Protein AF-A0A3N5IQI7-F1 (afdb_monomer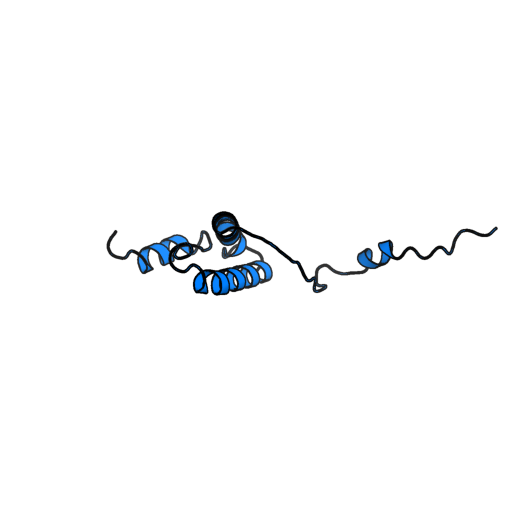_lite)

Radius of gyration: 20.35 Å; chains: 1; bounding box: 47×23×69 Å

Sequence (88 aa):
MNSSDEKNPGAAAYVLTNAHRKRVLMKLNARELYHLARLRADQHAQWDIRNLSEKMLKQARKVMPLTLMMACGKDSFAVLQKKNFPRT

Foldseek 3Di:
DDDDPDDDPVCPCVVDDPPDDDDDDDDDDLVRLLVLQQDQCAPPHDPVSNVVSVVVLVVVCVVVVPSCQQRHYPVCRVVSCCVVPVPD

pLDDT: mean 91.65, std 11.51, range [43.97, 98.12]

Structure (mmCIF, N/CA/C/O backbone):
data_AF-A0A3N5IQI7-F1
#
_entry.id   AF-A0A3N5IQI7-F1
#
loop_
_atom_site.group_PDB
_atom_site.id
_atom_site.type_symbol
_atom_site.label_atom_id
_atom_site.label_alt_id
_atom_site.label_comp_id
_atom_site.label_asym_id
_atom_site.label_entity_id
_atom_site.label_seq_id
_atom_site.pdbx_PDB_ins_code
_atom_site.Cartn_x
_atom_site.Cartn_y
_atom_site.Cartn_z
_atom_site.occupancy
_atom_site.B_iso_or_equiv
_atom_site.auth_seq_id
_atom_site.auth_comp_id
_atom_site.auth_asym_id
_atom_site.auth_atom_id
_atom_site.pdbx_PDB_model_num
ATOM 1 N N . MET A 1 1 ? 31.964 -6.124 -43.059 1.00 43.97 1 MET A N 1
ATOM 2 C CA . MET A 1 1 ? 32.099 -5.403 -41.778 1.00 43.97 1 MET A CA 1
ATOM 3 C C . MET A 1 1 ? 30.686 -5.159 -41.244 1.00 43.97 1 MET A C 1
ATOM 5 O O . MET A 1 1 ? 30.232 -4.029 -41.220 1.00 43.97 1 MET A O 1
ATOM 9 N N . ASN A 1 2 ? 29.929 -6.220 -40.936 1.00 53.66 2 ASN A N 1
ATOM 10 C CA . ASN A 1 2 ? 28.482 -6.103 -40.706 1.00 53.66 2 ASN A CA 1
ATOM 11 C C . ASN A 1 2 ? 28.123 -6.803 -39.392 1.00 53.66 2 ASN A C 1
ATOM 13 O O . ASN A 1 2 ? 28.013 -8.025 -39.402 1.00 53.66 2 ASN A O 1
ATOM 17 N N . SER A 1 3 ? 27.957 -6.065 -38.287 1.00 46.78 3 SER A N 1
ATOM 18 C CA . SER A 1 3 ? 27.284 -6.602 -37.084 1.00 46.78 3 SER A CA 1
ATOM 19 C C . SER A 1 3 ? 26.871 -5.561 -36.020 1.00 46.78 3 SER A C 1
ATOM 21 O O . SER A 1 3 ? 26.759 -5.927 -34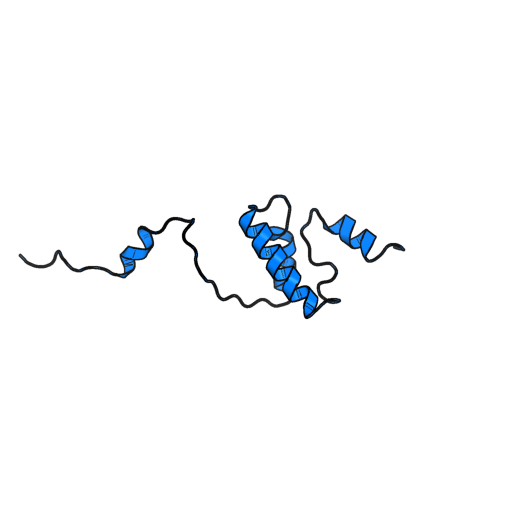.855 1.00 46.78 3 SER A O 1
ATOM 23 N N . SER A 1 4 ? 26.689 -4.272 -36.342 1.00 56.06 4 SER A N 1
ATOM 24 C CA . SER A 1 4 ? 26.479 -3.226 -35.312 1.00 56.06 4 SER A CA 1
ATOM 25 C C . SER A 1 4 ? 25.049 -2.684 -35.163 1.00 56.06 4 SER A C 1
ATOM 27 O O . SER A 1 4 ? 24.803 -1.955 -34.210 1.00 56.06 4 SER A O 1
ATOM 29 N N . ASP A 1 5 ? 24.095 -3.067 -36.018 1.00 59.62 5 ASP A N 1
ATOM 30 C CA . ASP A 1 5 ? 22.709 -2.551 -35.986 1.00 59.62 5 ASP A CA 1
ATOM 31 C C . ASP A 1 5 ? 21.678 -3.594 -35.518 1.00 59.62 5 ASP A C 1
ATOM 33 O O . ASP A 1 5 ? 20.564 -3.694 -36.038 1.00 59.62 5 ASP A O 1
ATOM 37 N N . GLU A 1 6 ? 22.022 -4.400 -34.515 1.00 69.62 6 GLU A N 1
ATOM 38 C CA . GLU A 1 6 ? 21.037 -5.273 -33.877 1.00 69.62 6 GLU A CA 1
ATOM 39 C C . GLU A 1 6 ? 20.249 -4.470 -32.833 1.00 69.62 6 GLU A C 1
ATOM 41 O O . GLU A 1 6 ? 20.701 -4.217 -31.714 1.00 69.62 6 GLU A O 1
ATOM 46 N N . LYS A 1 7 ? 19.049 -4.009 -33.209 1.00 76.69 7 LYS A N 1
ATOM 47 C CA . LYS A 1 7 ? 18.120 -3.386 -32.258 1.00 76.69 7 LYS A CA 1
ATOM 48 C C . LYS A 1 7 ? 17.837 -4.388 -31.142 1.00 76.69 7 LYS A C 1
ATOM 50 O O . LYS A 1 7 ? 17.334 -5.469 -31.419 1.00 76.69 7 LYS A O 1
ATOM 55 N N . ASN A 1 8 ? 18.102 -4.001 -29.894 1.00 84.00 8 ASN A N 1
ATOM 56 C CA . ASN A 1 8 ? 17.794 -4.795 -28.706 1.00 84.00 8 ASN A CA 1
ATOM 57 C C . ASN A 1 8 ? 16.536 -4.232 -28.011 1.00 84.00 8 ASN A C 1
ATOM 59 O O . ASN A 1 8 ? 16.646 -3.265 -27.249 1.00 84.00 8 ASN A O 1
ATOM 63 N N . PRO A 1 9 ? 15.337 -4.812 -28.227 1.00 82.88 9 PRO A N 1
ATOM 64 C CA . PRO A 1 9 ? 14.100 -4.348 -27.594 1.00 82.88 9 PRO A CA 1
ATOM 65 C C . PRO A 1 9 ? 14.155 -4.327 -26.060 1.00 82.88 9 PRO A C 1
ATOM 67 O O . PRO A 1 9 ? 13.455 -3.531 -25.436 1.00 82.88 9 PRO A O 1
ATOM 70 N N . GLY A 1 10 ? 15.011 -5.149 -25.441 1.00 86.81 10 GLY A N 1
ATOM 71 C CA . GLY A 1 10 ? 15.204 -5.180 -23.989 1.00 86.81 10 GLY A CA 1
ATOM 72 C C . GLY A 1 10 ? 15.805 -3.890 -23.419 1.00 86.81 10 GLY A C 1
ATOM 73 O O . GLY A 1 10 ? 15.545 -3.552 -22.264 1.00 86.81 10 GLY A O 1
ATOM 74 N N . ALA A 1 11 ? 16.539 -3.119 -24.228 1.00 89.81 11 ALA A N 1
ATOM 75 C CA . ALA A 1 11 ? 17.134 -1.850 -23.807 1.00 89.81 11 ALA A CA 1
ATOM 76 C C . ALA A 1 11 ? 16.107 -0.704 -23.693 1.00 89.81 11 ALA A C 1
ATOM 78 O O . ALA A 1 11 ? 16.365 0.294 -23.022 1.00 89.81 11 ALA A O 1
ATOM 79 N N . ALA A 1 12 ? 14.917 -0.838 -24.291 1.00 90.38 12 ALA A N 1
ATOM 80 C CA . ALA A 1 12 ? 13.918 0.235 -24.332 1.00 90.38 12 ALA A CA 1
ATOM 81 C C . ALA A 1 12 ? 13.443 0.678 -22.934 1.00 90.38 12 ALA A C 1
ATOM 83 O O . ALA A 1 12 ? 13.171 1.858 -22.708 1.00 90.38 12 ALA A O 1
ATOM 84 N N . ALA A 1 13 ? 13.384 -0.246 -21.970 1.00 89.94 13 ALA A N 1
ATOM 85 C CA . ALA A 1 13 ? 12.935 0.055 -20.612 1.00 89.94 13 ALA A CA 1
ATOM 86 C C . ALA A 1 13 ? 13.874 1.010 -19.850 1.00 89.94 13 ALA A C 1
ATOM 88 O O . ALA A 1 13 ? 13.420 1.663 -18.912 1.00 89.94 13 ALA A O 1
ATOM 89 N N . TYR A 1 14 ? 15.145 1.128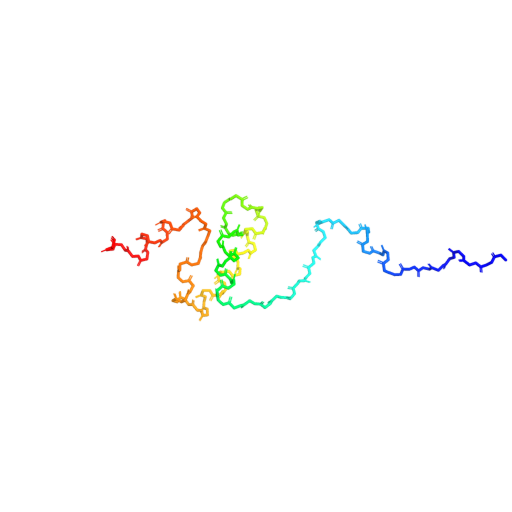 -20.256 1.00 91.12 14 TYR A N 1
ATOM 90 C CA . TYR A 1 14 ? 16.133 1.995 -19.600 1.00 91.12 14 TYR A CA 1
ATOM 91 C C . TYR A 1 14 ? 15.876 3.487 -19.828 1.00 91.12 14 TYR A C 1
ATOM 93 O O . TYR A 1 14 ? 16.338 4.313 -19.047 1.00 91.12 14 TYR A O 1
ATOM 101 N N . VAL A 1 15 ? 15.110 3.838 -20.863 1.00 92.69 15 VAL A N 1
ATOM 102 C CA . VAL A 1 15 ? 14.716 5.229 -21.137 1.00 92.69 15 VAL A CA 1
ATOM 103 C C . VAL A 1 15 ? 13.547 5.666 -20.238 1.00 92.69 15 VAL A C 1
ATOM 105 O O . VAL A 1 15 ? 13.292 6.858 -20.073 1.00 92.69 15 VAL A O 1
ATOM 108 N N . LEU A 1 16 ? 12.821 4.720 -19.629 1.00 94.12 16 LEU A N 1
ATOM 109 C CA . LEU A 1 16 ? 11.663 5.031 -18.794 1.00 94.12 16 LEU A CA 1
ATOM 110 C C . LEU A 1 16 ? 12.089 5.628 -17.450 1.00 94.12 16 LEU A C 1
ATOM 112 O O . LEU A 1 16 ? 12.902 5.065 -16.721 1.00 94.12 16 LEU A O 1
A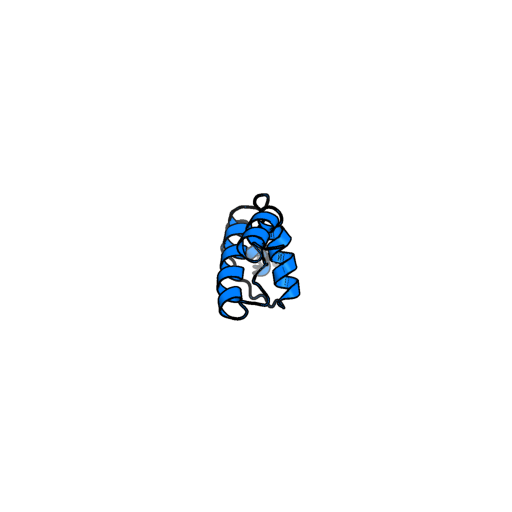TOM 116 N N . THR A 1 17 ? 11.459 6.738 -17.073 1.00 94.88 17 THR A N 1
ATOM 117 C CA . THR A 1 17 ? 11.676 7.372 -15.769 1.00 94.88 17 THR A CA 1
ATOM 118 C C . THR A 1 17 ? 10.944 6.624 -14.650 1.00 94.88 17 THR A C 1
ATOM 120 O O . THR A 1 17 ? 9.983 5.888 -14.886 1.00 94.88 17 THR A O 1
ATOM 123 N N . ASN A 1 18 ? 11.325 6.879 -13.394 1.00 91.44 18 ASN A N 1
ATOM 124 C CA . ASN A 1 18 ? 10.607 6.348 -12.226 1.00 91.44 18 ASN A CA 1
ATOM 125 C C . ASN A 1 18 ? 9.141 6.814 -12.141 1.00 91.44 18 ASN A C 1
ATOM 127 O O . ASN A 1 18 ? 8.330 6.157 -11.495 1.00 91.44 18 ASN A O 1
ATOM 131 N N . ALA A 1 19 ? 8.789 7.921 -12.806 1.00 92.94 19 ALA A N 1
ATOM 132 C CA . ALA A 1 19 ? 7.421 8.438 -12.864 1.00 92.94 19 ALA A CA 1
ATOM 133 C C . ALA A 1 19 ? 6.542 7.720 -13.907 1.00 92.94 19 ALA A C 1
ATOM 135 O O . ALA A 1 19 ? 5.332 7.953 -13.969 1.00 92.94 19 ALA A O 1
ATOM 136 N N . HIS A 1 20 ? 7.124 6.849 -14.738 1.00 94.75 20 HIS A N 1
ATOM 137 C CA . HIS A 1 20 ? 6.371 6.081 -15.717 1.00 94.75 20 HIS A CA 1
ATOM 138 C C . HIS A 1 20 ? 5.357 5.156 -15.026 1.00 94.75 20 HIS A C 1
ATOM 140 O O . HIS A 1 20 ? 5.707 4.320 -14.189 1.00 94.75 20 HIS A O 1
ATOM 146 N N . ARG A 1 21 ? 4.082 5.250 -15.422 1.00 93.62 21 ARG A N 1
ATOM 147 C CA . ARG A 1 21 ? 3.003 4.438 -14.845 1.00 93.62 21 ARG A CA 1
ATOM 148 C C . ARG A 1 21 ? 3.177 2.968 -15.215 1.00 93.62 21 ARG A C 1
ATOM 150 O O . ARG A 1 21 ? 3.094 2.596 -16.383 1.00 93.62 21 ARG A O 1
ATOM 157 N N . LYS A 1 22 ? 3.359 2.115 -14.208 1.00 92.50 22 LYS A N 1
ATOM 158 C CA . LYS A 1 22 ? 3.420 0.656 -14.367 1.00 92.50 22 LYS A CA 1
ATOM 159 C C . LYS A 1 22 ? 2.199 0.012 -13.723 1.00 92.50 22 LYS A C 1
ATOM 161 O O . LYS A 1 22 ? 1.769 0.418 -12.646 1.00 92.50 22 LYS A O 1
ATOM 166 N N . ARG A 1 23 ? 1.636 -0.997 -14.388 1.00 95.31 23 ARG A N 1
ATOM 167 C CA . ARG A 1 23 ? 0.585 -1.844 -13.811 1.00 95.31 23 ARG A CA 1
ATOM 168 C C . ARG A 1 23 ? 1.255 -3.053 -13.179 1.00 95.31 23 ARG A C 1
ATOM 170 O O . ARG A 1 23 ? 2.070 -3.701 -13.827 1.00 95.31 23 ARG A O 1
ATOM 177 N N . VAL A 1 24 ? 0.909 -3.339 -11.931 1.00 94.62 24 VAL A N 1
ATOM 178 C CA . VAL A 1 24 ? 1.450 -4.475 -11.182 1.00 94.62 24 VAL A CA 1
ATOM 179 C C . VAL A 1 24 ? 0.283 -5.307 -10.683 1.00 94.62 24 VAL A C 1
ATOM 181 O O . VAL A 1 24 ? -0.641 -4.773 -10.069 1.00 94.62 24 VAL A O 1
ATOM 184 N N . LEU A 1 25 ? 0.327 -6.610 -10.9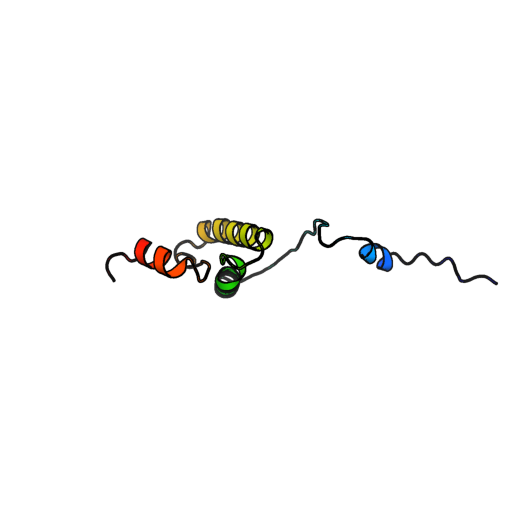53 1.00 97.38 25 LEU A N 1
ATOM 185 C CA . LEU A 1 25 ? -0.581 -7.572 -10.347 1.00 97.38 25 LEU A CA 1
ATOM 186 C C . LEU A 1 25 ? 0.066 -8.095 -9.065 1.00 97.38 25 LEU A C 1
ATOM 188 O O . LEU A 1 25 ? 1.185 -8.600 -9.096 1.00 97.38 25 LEU A O 1
ATOM 192 N N . MET A 1 26 ? -0.632 -7.961 -7.943 1.00 95.50 26 MET A N 1
ATOM 193 C CA . MET A 1 26 ? -0.135 -8.370 -6.634 1.00 95.50 26 MET A CA 1
ATOM 194 C C . MET A 1 26 ? -1.189 -9.217 -5.925 1.00 95.50 26 MET A C 1
ATOM 196 O O . MET A 1 26 ? -2.368 -8.865 -5.913 1.00 95.50 26 MET A O 1
ATOM 200 N N . LYS A 1 27 ? -0.753 -10.319 -5.311 1.00 97.12 27 LYS A N 1
ATOM 201 C CA . LYS A 1 27 ? -1.568 -11.163 -4.434 1.00 97.12 27 LYS A CA 1
ATOM 202 C C . LYS A 1 27 ? -1.006 -11.058 -3.022 1.00 97.12 27 LYS A C 1
ATOM 204 O O . LYS A 1 27 ? 0.191 -11.242 -2.838 1.00 97.12 27 LYS A O 1
ATOM 209 N N . LEU A 1 28 ? -1.870 -10.754 -2.058 1.00 96.75 28 LEU A N 1
ATOM 210 C CA . LEU A 1 28 ? -1.528 -10.668 -0.641 1.00 96.75 28 LEU A CA 1
ATOM 211 C C . LEU A 1 28 ? -2.612 -11.366 0.175 1.00 96.75 28 LEU A C 1
ATOM 213 O O . LEU A 1 28 ? -3.802 -11.219 -0.124 1.00 96.75 28 LEU A O 1
ATOM 217 N N . ASN A 1 29 ? -2.220 -12.084 1.220 1.00 97.06 29 ASN A N 1
ATOM 218 C CA . ASN A 1 29 ? -3.149 -12.502 2.265 1.00 97.06 29 ASN A CA 1
ATOM 219 C C . ASN A 1 29 ? -3.415 -11.349 3.262 1.00 97.06 29 ASN A C 1
ATOM 221 O O . ASN A 1 29 ? -2.778 -10.292 3.221 1.00 97.06 29 ASN A O 1
ATOM 225 N N . ALA A 1 30 ? -4.367 -11.543 4.180 1.00 97.25 30 ALA A N 1
ATOM 226 C CA . ALA A 1 30 ? -4.756 -10.504 5.138 1.00 97.25 30 ALA A CA 1
ATOM 227 C C . ALA A 1 30 ? -3.611 -10.084 6.081 1.00 97.25 30 ALA A C 1
ATOM 229 O O . ALA A 1 30 ? -3.495 -8.907 6.423 1.00 97.25 30 ALA A O 1
ATOM 230 N N . ARG A 1 31 ? -2.739 -11.023 6.473 1.00 97.56 31 ARG A N 1
ATOM 231 C CA . ARG A 1 31 ? -1.589 -10.752 7.346 1.00 97.56 31 ARG A CA 1
ATOM 232 C C . ARG A 1 31 ? -0.528 -9.917 6.629 1.00 97.56 31 ARG A C 1
ATOM 234 O O . ARG A 1 31 ? -0.030 -8.944 7.187 1.00 97.56 31 ARG A O 1
ATOM 241 N N . GLU A 1 32 ? -0.211 -10.260 5.387 1.00 98.12 32 GLU A N 1
ATOM 242 C CA . GLU A 1 32 ? 0.720 -9.502 4.544 1.00 98.12 32 GLU A CA 1
ATOM 243 C C . GLU A 1 32 ? 0.203 -8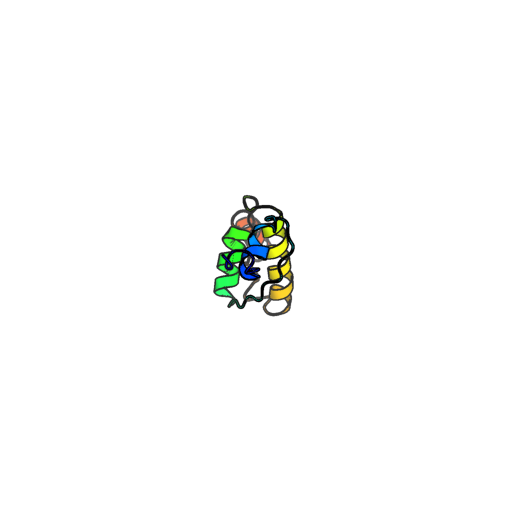.089 4.283 1.00 98.12 32 GLU A C 1
ATOM 245 O O . GLU A 1 32 ? 0.960 -7.126 4.409 1.00 98.12 32 GLU A O 1
ATOM 250 N N . LEU A 1 33 ? -1.098 -7.942 4.007 1.00 97.62 33 LEU A N 1
ATOM 251 C CA . LEU A 1 33 ? -1.718 -6.630 3.843 1.00 97.62 33 LEU A CA 1
ATOM 252 C C . LEU A 1 33 ? -1.628 -5.790 5.127 1.00 97.62 33 LEU A C 1
ATOM 254 O O . LEU A 1 33 ? -1.426 -4.579 5.052 1.00 97.62 33 LEU A O 1
ATOM 258 N N . TYR A 1 34 ? -1.707 -6.420 6.301 1.00 97.06 34 TYR A N 1
ATOM 259 C CA . TYR A 1 34 ? -1.471 -5.760 7.587 1.00 97.06 34 TYR A CA 1
ATOM 260 C C . TYR A 1 34 ? -0.048 -5.232 7.727 1.00 97.06 34 TYR A C 1
ATOM 262 O O . TYR A 1 34 ? 0.156 -4.083 8.122 1.00 97.06 34 TYR A O 1
ATOM 270 N N . HIS A 1 35 ? 0.942 -6.067 7.414 1.00 96.69 35 HIS A N 1
ATOM 271 C CA . HIS A 1 35 ? 2.346 -5.673 7.475 1.00 96.69 35 HIS A CA 1
ATOM 272 C C . HIS A 1 35 ? 2.661 -4.575 6.453 1.00 96.69 35 HIS A C 1
ATOM 274 O O . HIS A 1 35 ? 3.363 -3.617 6.783 1.00 96.69 35 HIS A O 1
ATOM 280 N N . LEU A 1 36 ? 2.079 -4.660 5.253 1.00 97.31 36 LEU A N 1
ATOM 281 C CA . LEU A 1 36 ? 2.168 -3.611 4.244 1.00 97.31 36 LEU A CA 1
ATOM 282 C C . LEU A 1 36 ? 1.573 -2.307 4.769 1.00 97.31 36 LEU A C 1
ATOM 284 O O . LEU A 1 36 ? 2.263 -1.293 4.766 1.00 97.31 36 LEU A O 1
ATOM 288 N N . ALA A 1 37 ? 0.339 -2.330 5.274 1.00 97.06 37 ALA A N 1
ATOM 289 C CA . ALA A 1 37 ? -0.327 -1.157 5.836 1.00 97.06 37 ALA A CA 1
ATOM 290 C C . ALA A 1 37 ? 0.503 -0.499 6.939 1.00 97.06 37 ALA A C 1
ATOM 292 O O . ALA A 1 37 ? 0.690 0.716 6.933 1.00 97.06 37 ALA A O 1
ATOM 293 N N . ARG A 1 38 ? 1.077 -1.313 7.828 1.00 96.62 38 ARG A N 1
ATOM 294 C CA . ARG A 1 38 ? 1.872 -0.846 8.964 1.00 96.62 38 ARG A CA 1
ATOM 295 C C . ARG A 1 38 ? 3.086 -0.010 8.555 1.00 96.62 38 ARG A C 1
ATOM 297 O O . ARG A 1 38 ? 3.512 0.837 9.332 1.00 96.62 38 ARG A O 1
ATOM 304 N N . LEU A 1 39 ? 3.662 -0.271 7.382 1.00 96.31 39 LEU A N 1
ATOM 305 C CA . LEU A 1 39 ? 4.850 0.429 6.883 1.00 96.31 39 LEU A CA 1
ATOM 306 C C . LEU A 1 39 ? 4.529 1.450 5.793 1.00 96.31 39 LEU A C 1
ATOM 308 O O . LEU A 1 39 ? 5.226 2.449 5.658 1.00 96.31 39 LEU A O 1
ATOM 312 N N . ARG A 1 40 ? 3.525 1.164 4.965 1.00 97.38 40 ARG A N 1
ATOM 313 C CA . ARG A 1 40 ? 3.266 1.886 3.718 1.00 97.38 40 ARG A CA 1
ATOM 314 C C . ARG A 1 40 ? 2.066 2.810 3.797 1.00 97.38 40 ARG A C 1
ATOM 316 O O . ARG A 1 40 ? 1.991 3.689 2.959 1.00 97.38 40 ARG A O 1
ATOM 323 N N . ALA A 1 41 ? 1.186 2.657 4.787 1.00 96.69 41 ALA A N 1
ATOM 324 C CA . ALA A 1 41 ? 0.122 3.619 5.087 1.00 96.69 41 ALA A CA 1
ATOM 325 C C . ALA A 1 41 ? 0.504 4.595 6.220 1.00 96.69 41 ALA A C 1
ATOM 327 O O . ALA A 1 41 ? -0.348 5.316 6.719 1.00 96.69 41 ALA A O 1
ATOM 328 N N . ASP A 1 42 ? 1.767 4.582 6.649 1.00 95.75 42 ASP A N 1
ATOM 329 C CA . ASP A 1 42 ? 2.284 5.451 7.704 1.00 95.75 42 ASP A CA 1
ATOM 330 C C . ASP A 1 42 ? 2.582 6.863 7.175 1.00 95.75 42 ASP A C 1
ATOM 332 O O . ASP A 1 42 ? 2.984 7.019 6.017 1.00 95.75 42 ASP A O 1
ATOM 336 N N . GLN A 1 43 ? 2.430 7.894 8.009 1.00 95.19 43 GLN A N 1
ATOM 337 C CA . GLN A 1 43 ? 2.733 9.281 7.644 1.00 95.19 43 GLN A CA 1
ATOM 338 C C . GLN A 1 43 ? 4.151 9.518 7.108 1.00 95.19 43 GLN A C 1
ATOM 340 O O . GLN A 1 43 ? 4.341 10.438 6.312 1.00 95.19 43 GLN A O 1
ATOM 345 N N . HIS A 1 44 ? 5.132 8.708 7.514 1.00 95.12 44 HIS A N 1
ATOM 346 C CA . HIS A 1 44 ? 6.519 8.844 7.065 1.00 95.12 44 HIS A CA 1
ATOM 347 C C . HIS A 1 44 ? 6.790 8.140 5.725 1.00 95.12 44 HIS A C 1
ATOM 349 O O . HIS A 1 44 ? 7.883 8.264 5.169 1.00 95.12 44 HIS A O 1
ATOM 355 N N . ALA A 1 45 ? 5.820 7.392 5.190 1.00 95.88 45 ALA A N 1
ATOM 356 C CA . ALA A 1 45 ? 5.941 6.771 3.880 1.00 95.88 45 ALA A CA 1
ATOM 357 C C . ALA A 1 45 ? 5.828 7.812 2.754 1.00 95.88 45 ALA A C 1
ATOM 359 O O . ALA A 1 45 ? 5.151 8.833 2.876 1.00 95.88 45 ALA A O 1
ATOM 360 N N . GLN A 1 46 ? 6.449 7.516 1.607 1.00 95.88 46 GLN A N 1
ATOM 361 C CA . GLN A 1 46 ? 6.292 8.331 0.404 1.00 95.88 46 GLN A CA 1
ATOM 362 C C . GLN A 1 46 ? 4.803 8.486 0.064 1.00 95.88 46 GLN A C 1
ATOM 364 O O . GLN A 1 46 ? 4.082 7.493 -0.060 1.00 95.88 46 GLN A O 1
ATOM 369 N N . TRP A 1 47 ? 4.366 9.734 -0.120 1.00 96.38 47 TRP A N 1
ATOM 370 C CA . TRP A 1 47 ? 2.952 10.105 -0.215 1.00 96.38 47 TRP A CA 1
ATOM 371 C C . TRP A 1 47 ? 2.160 9.287 -1.249 1.00 96.38 47 TRP A C 1
ATOM 373 O O . TRP A 1 47 ? 1.024 8.901 -0.983 1.00 96.38 47 TRP A O 1
ATOM 383 N N . ASP A 1 48 ? 2.757 8.972 -2.402 1.00 95.69 48 ASP A N 1
ATOM 384 C CA . ASP A 1 48 ? 2.082 8.229 -3.472 1.00 95.69 48 ASP A CA 1
ATOM 385 C C . ASP A 1 48 ? 1.866 6.752 -3.092 1.00 95.69 48 ASP A C 1
ATOM 387 O O . ASP A 1 48 ? 0.787 6.184 -3.276 1.00 95.69 48 ASP A O 1
ATOM 391 N N . ILE A 1 49 ? 2.859 6.150 -2.427 1.00 96.06 49 ILE A N 1
ATOM 392 C CA . ILE A 1 49 ? 2.771 4.789 -1.883 1.00 96.06 49 ILE A CA 1
ATOM 393 C C . ILE A 1 49 ? 1.745 4.730 -0.745 1.00 96.06 49 ILE A C 1
ATOM 395 O O . ILE A 1 49 ? 0.975 3.766 -0.665 1.00 96.06 49 ILE A O 1
ATOM 399 N N . ARG A 1 50 ? 1.691 5.767 0.100 1.00 97.38 50 ARG A N 1
ATOM 400 C CA . ARG A 1 50 ? 0.676 5.901 1.154 1.00 97.38 50 ARG A CA 1
ATOM 401 C C . ARG A 1 50 ? -0.727 5.925 0.576 1.00 97.38 50 ARG A C 1
ATOM 403 O O . ARG A 1 50 ? -1.549 5.082 0.933 1.00 97.38 50 ARG A O 1
ATOM 410 N N . ASN A 1 51 ? -0.960 6.792 -0.403 1.00 97.12 51 ASN A N 1
ATOM 411 C CA . ASN A 1 51 ? -2.249 6.902 -1.078 1.00 97.12 51 ASN A CA 1
ATOM 412 C C . ASN A 1 51 ? -2.670 5.583 -1.749 1.00 97.12 51 ASN A C 1
ATOM 414 O O . ASN A 1 51 ? -3.844 5.204 -1.697 1.00 97.12 51 ASN A O 1
ATOM 418 N N . LEU A 1 52 ? -1.734 4.865 -2.379 1.00 96.75 52 LEU A N 1
ATOM 419 C CA . LEU A 1 52 ? -2.011 3.555 -2.971 1.00 96.75 52 LEU A CA 1
ATOM 420 C C . LEU A 1 52 ? -2.381 2.518 -1.899 1.00 96.75 52 LEU A C 1
ATOM 422 O O . LEU A 1 52 ? -3.389 1.822 -2.038 1.00 96.75 52 LEU A O 1
ATOM 426 N N . SER A 1 53 ? -1.612 2.453 -0.814 1.00 97.56 53 SER A N 1
ATOM 427 C CA . SER A 1 53 ? -1.824 1.503 0.286 1.00 97.56 53 SER A CA 1
ATOM 428 C C . SER A 1 53 ? -3.165 1.736 0.990 1.00 97.56 53 SER A C 1
ATOM 430 O O . SER A 1 53 ? -3.906 0.788 1.260 1.00 97.56 53 SER A O 1
ATOM 432 N N . GLU A 1 54 ? -3.539 2.994 1.223 1.00 97.19 54 GLU A N 1
ATOM 433 C CA . GLU A 1 54 ? -4.846 3.359 1.779 1.00 97.19 54 GLU A CA 1
ATOM 434 C C . GLU A 1 54 ? -6.005 2.953 0.860 1.00 97.19 54 GLU A C 1
ATOM 436 O O . GLU A 1 54 ? -7.019 2.429 1.336 1.00 97.19 54 GLU A O 1
ATOM 441 N N . LYS A 1 55 ? -5.859 3.132 -0.462 1.00 97.62 55 LYS A N 1
ATOM 442 C CA . LYS A 1 55 ? -6.852 2.672 -1.449 1.00 97.62 55 LYS A CA 1
ATOM 443 C C . LYS A 1 55 ? -7.006 1.151 -1.421 1.00 97.62 55 LYS A C 1
ATOM 445 O O . LYS A 1 55 ? -8.142 0.673 -1.439 1.00 97.62 55 LYS A O 1
ATOM 450 N N . MET A 1 56 ? -5.904 0.401 -1.326 1.00 97.31 56 MET A N 1
ATOM 451 C CA . MET A 1 56 ? -5.937 -1.062 -1.182 1.00 97.31 56 MET A CA 1
ATOM 452 C C . MET A 1 56 ? -6.699 -1.471 0.083 1.00 97.31 56 MET A C 1
ATOM 454 O O . MET A 1 56 ? -7.639 -2.264 0.011 1.00 97.31 56 MET A O 1
ATOM 458 N N . LEU A 1 57 ? -6.368 -0.865 1.228 1.00 97.38 57 LEU A N 1
ATOM 459 C CA . LEU A 1 57 ? -7.046 -1.126 2.499 1.00 97.38 57 LEU A CA 1
ATOM 460 C C . LEU A 1 57 ? -8.532 -0.773 2.464 1.00 97.38 57 LEU A C 1
ATOM 462 O O . LEU A 1 57 ? -9.347 -1.503 3.026 1.00 97.38 57 LEU A O 1
ATOM 466 N N . LYS A 1 58 ? -8.907 0.324 1.796 1.00 97.56 58 LYS A N 1
ATOM 467 C CA . LYS A 1 58 ? -10.313 0.714 1.631 1.00 97.56 58 LYS A CA 1
ATOM 468 C C . LYS A 1 58 ? -11.110 -0.361 0.896 1.00 97.56 58 LYS A C 1
ATOM 470 O O . LYS A 1 58 ? -12.236 -0.628 1.299 1.00 97.56 58 LYS A O 1
ATOM 475 N N . GLN A 1 59 ? -10.559 -0.969 -0.157 1.00 97.44 59 GLN A N 1
ATOM 476 C CA . GLN A 1 59 ? -11.246 -2.059 -0.858 1.00 97.44 59 GLN A CA 1
ATOM 477 C C . GLN A 1 59 ? -11.257 -3.339 -0.021 1.00 97.44 59 GLN A C 1
ATOM 479 O O . GLN A 1 59 ? -12.305 -3.960 0.128 1.00 97.44 59 GLN A O 1
ATOM 484 N N . ALA A 1 60 ? -10.130 -3.690 0.596 1.00 97.31 60 ALA A N 1
ATOM 485 C CA . ALA A 1 60 ? -10.023 -4.905 1.394 1.00 97.31 60 ALA A CA 1
ATOM 486 C C . ALA A 1 60 ? -10.958 -4.889 2.620 1.00 97.31 60 ALA A C 1
ATOM 488 O O . ALA A 1 60 ? -11.604 -5.894 2.909 1.00 97.31 60 ALA A O 1
ATOM 489 N N . ARG A 1 61 ? -11.130 -3.736 3.285 1.00 97.25 61 ARG A N 1
ATOM 490 C CA . ARG A 1 61 ? -12.080 -3.565 4.402 1.00 97.25 61 ARG A CA 1
ATOM 491 C C . ARG A 1 61 ? -13.544 -3.764 4.012 1.00 97.25 61 ARG A C 1
ATOM 493 O O . ARG A 1 61 ? -14.334 -4.110 4.880 1.00 97.25 61 ARG A O 1
ATOM 500 N N . LYS A 1 62 ? -13.918 -3.571 2.743 1.00 97.81 62 LYS A N 1
ATOM 501 C CA . LYS A 1 62 ? -15.280 -3.893 2.283 1.00 97.81 62 LYS A CA 1
ATOM 502 C C . LYS A 1 62 ? -15.528 -5.400 2.264 1.00 97.81 62 LYS A C 1
ATOM 504 O O . LYS A 1 62 ? -16.653 -5.822 2.482 1.00 97.81 62 LYS A O 1
ATOM 509 N N . VAL A 1 63 ? -14.485 -6.187 1.994 1.00 97.62 63 VAL A N 1
ATOM 510 C CA . VAL A 1 63 ? -14.566 -7.651 1.889 1.00 97.62 63 VAL A CA 1
ATOM 511 C C . VAL A 1 63 ? -14.357 -8.317 3.252 1.00 97.62 63 VAL A C 1
ATOM 513 O O . VAL A 1 63 ? -15.060 -9.262 3.585 1.00 97.62 63 VAL A O 1
ATOM 516 N N . MET A 1 64 ? -13.406 -7.823 4.052 1.00 97.00 64 MET A N 1
ATOM 517 C CA . MET A 1 64 ? -13.026 -8.404 5.349 1.00 97.00 64 MET A CA 1
ATOM 518 C C . MET A 1 64 ? -13.002 -7.337 6.461 1.00 97.00 64 MET A C 1
ATOM 520 O O . MET A 1 64 ? -11.930 -6.999 6.974 1.00 97.00 64 MET A O 1
ATOM 524 N N . PRO A 1 65 ? -14.162 -6.771 6.842 1.00 96.38 65 PRO A N 1
ATOM 525 C CA . PRO A 1 65 ? -14.229 -5.623 7.748 1.00 96.38 65 PRO A CA 1
ATOM 526 C C . PRO A 1 65 ? -13.692 -5.924 9.150 1.00 96.38 65 PRO A C 1
ATOM 528 O O . PRO A 1 65 ? -12.946 -5.114 9.692 1.00 96.38 65 PRO A O 1
ATOM 531 N N . LEU A 1 66 ? -14.023 -7.088 9.721 1.00 96.44 66 LEU A N 1
ATOM 532 C CA . LEU A 1 66 ? -13.572 -7.474 11.063 1.00 96.44 66 LEU A CA 1
ATOM 533 C C . LEU A 1 66 ? -12.081 -7.813 11.078 1.00 96.44 66 LEU A C 1
ATOM 535 O O . LEU A 1 66 ? -11.342 -7.317 11.924 1.00 96.44 66 LEU A O 1
ATOM 539 N N . THR A 1 67 ? -11.617 -8.594 10.098 1.00 97.25 67 THR A N 1
ATOM 540 C CA . THR A 1 67 ? -10.206 -8.980 9.987 1.00 97.25 67 THR A CA 1
ATOM 541 C C . THR A 1 67 ? -9.301 -7.766 9.816 1.00 97.25 67 THR A C 1
ATOM 543 O O . THR A 1 67 ? -8.229 -7.740 10.402 1.00 97.25 67 THR A O 1
ATOM 546 N N . LEU A 1 68 ? -9.719 -6.758 9.040 1.00 97.25 68 LEU A N 1
ATOM 547 C CA . LEU A 1 68 ? -8.920 -5.566 8.717 1.00 97.25 68 LEU A CA 1
ATOM 548 C C . LEU A 1 68 ? -9.323 -4.318 9.515 1.00 97.25 68 LEU A C 1
ATOM 550 O O . LEU A 1 68 ? -8.906 -3.206 9.172 1.00 97.25 68 LEU A O 1
ATOM 554 N N . MET A 1 69 ? -10.110 -4.487 10.580 1.00 96.25 69 MET A N 1
ATOM 555 C CA . MET A 1 69 ? -10.623 -3.402 11.422 1.00 96.25 69 MET A CA 1
ATOM 556 C C . MET A 1 69 ? -9.504 -2.508 11.971 1.00 96.25 69 MET A C 1
ATOM 558 O O . MET A 1 69 ? -9.665 -1.292 12.050 1.00 96.25 69 MET A O 1
ATOM 562 N N . MET A 1 70 ? -8.362 -3.111 12.309 1.00 96.38 70 MET A N 1
ATOM 563 C CA . MET A 1 70 ? -7.204 -2.441 12.907 1.00 96.38 70 MET A CA 1
ATOM 564 C C . MET A 1 70 ? -6.025 -2.289 11.923 1.00 96.38 70 MET A C 1
ATOM 566 O O . MET A 1 70 ? -4.892 -2.053 12.343 1.00 96.38 70 MET A O 1
ATOM 570 N N . ALA A 1 71 ? -6.257 -2.477 10.617 1.00 97.00 71 ALA A N 1
ATOM 571 C CA . ALA A 1 71 ? -5.219 -2.378 9.594 1.00 97.00 71 ALA A CA 1
ATOM 572 C C . ALA A 1 71 ? -4.954 -0.905 9.239 1.00 97.00 71 ALA A C 1
ATOM 574 O O . ALA A 1 71 ? -5.730 -0.275 8.510 1.00 97.00 71 ALA A O 1
ATOM 575 N N . CYS A 1 72 ? -3.854 -0.356 9.754 1.00 96.38 72 CYS A N 1
ATOM 576 C CA . CYS A 1 72 ? -3.433 1.033 9.553 1.00 96.38 72 CYS A CA 1
ATOM 577 C C . CYS A 1 72 ? -1.906 1.196 9.671 1.00 96.38 72 CYS A C 1
ATOM 579 O O . CYS A 1 72 ? -1.201 0.242 10.021 1.00 96.38 72 CYS A O 1
ATOM 581 N N . GLY A 1 73 ? -1.413 2.412 9.406 1.00 96.38 73 GLY A N 1
ATOM 582 C CA . GLY A 1 73 ? -0.043 2.833 9.725 1.00 96.38 73 GLY A CA 1
ATOM 583 C C . GLY A 1 73 ? 0.266 2.765 11.228 1.00 96.38 73 GLY A C 1
ATOM 584 O O . GLY A 1 73 ? -0.620 2.492 12.053 1.00 96.38 73 GLY A O 1
ATOM 585 N N . LYS A 1 74 ? 1.538 2.934 11.612 1.00 94.56 74 LYS A N 1
ATOM 586 C CA . LYS A 1 74 ? 1.935 2.926 13.036 1.00 94.56 74 LYS A CA 1
ATOM 587 C C . LYS A 1 74 ? 1.386 4.162 13.737 1.00 94.56 74 LYS A C 1
ATOM 589 O O . LYS A 1 74 ? 0.779 4.026 14.797 1.00 94.56 74 LYS A O 1
ATOM 594 N N . ASP A 1 75 ? 1.540 5.307 13.089 1.00 95.00 75 ASP A N 1
ATOM 595 C CA . ASP A 1 75 ? 1.006 6.614 13.474 1.00 95.00 75 ASP A CA 1
ATOM 596 C C . ASP A 1 75 ? -0.477 6.601 13.898 1.00 95.00 75 ASP A C 1
ATOM 598 O O . ASP A 1 75 ? -0.848 7.170 14.922 1.00 95.00 75 ASP A O 1
ATOM 602 N N . SER A 1 76 ? -1.330 5.901 13.152 1.00 94.50 76 SER A N 1
ATOM 603 C CA . SER A 1 76 ? -2.788 5.944 13.327 1.00 94.50 76 SER A CA 1
ATOM 604 C C . SER A 1 76 ? -3.337 4.886 14.290 1.00 94.50 76 SER A C 1
ATOM 606 O O . SER A 1 76 ? -4.539 4.858 14.563 1.00 94.50 76 SER A O 1
ATOM 608 N N . PHE A 1 77 ? -2.491 3.987 14.800 1.00 95.00 77 PHE A N 1
ATOM 609 C CA . PHE A 1 77 ? -2.953 2.798 15.519 1.00 95.00 77 PHE A CA 1
ATOM 610 C C . PHE A 1 77 ? -3.672 3.118 16.826 1.00 95.00 77 PHE A C 1
ATOM 612 O O . PHE A 1 77 ? -4.765 2.605 17.050 1.00 95.00 77 PHE A O 1
ATOM 619 N N . ALA A 1 78 ? -3.094 3.987 17.659 1.00 94.69 78 ALA A N 1
ATOM 620 C CA . ALA A 1 78 ? -3.688 4.362 18.942 1.00 94.69 78 ALA A CA 1
ATOM 621 C C . ALA A 1 78 ? -5.058 5.038 18.754 1.00 94.69 78 ALA A C 1
ATOM 623 O O . ALA A 1 78 ? -6.022 4.727 19.454 1.00 94.69 78 ALA A O 1
ATOM 624 N N . VAL A 1 79 ? -5.168 5.912 17.747 1.00 94.94 79 VAL A N 1
ATOM 625 C CA . VAL A 1 79 ? -6.421 6.594 17.393 1.00 94.94 79 VAL A CA 1
ATOM 626 C C . VAL A 1 79 ? -7.477 5.584 16.940 1.00 94.94 79 VAL A C 1
ATOM 628 O O . VAL A 1 79 ? -8.618 5.623 17.405 1.00 94.94 79 VAL A O 1
ATOM 631 N N . LEU A 1 80 ? -7.101 4.654 16.058 1.00 94.50 80 LEU A N 1
ATOM 632 C CA . LEU A 1 80 ? -8.013 3.638 15.538 1.00 94.50 80 LEU A CA 1
ATOM 633 C C . LEU A 1 80 ? -8.450 2.646 16.624 1.00 94.50 80 LEU A C 1
ATOM 635 O O . LEU A 1 80 ? -9.615 2.253 16.660 1.00 94.50 80 LEU A O 1
ATOM 639 N N . GLN A 1 81 ? -7.545 2.293 17.538 1.00 95.38 81 GLN A N 1
ATOM 640 C CA . GLN A 1 81 ? -7.843 1.426 18.676 1.00 95.38 81 GLN A CA 1
ATOM 641 C C . GLN A 1 81 ? -8.876 2.071 19.589 1.00 95.38 81 GLN A C 1
ATOM 643 O O . GLN A 1 81 ? -9.914 1.466 19.832 1.00 95.38 81 GLN A O 1
ATOM 648 N N . LYS A 1 82 ? -8.645 3.319 20.012 1.00 95.38 82 LYS A N 1
ATOM 649 C CA . LYS A 1 82 ? -9.582 4.062 20.864 1.00 95.38 82 LYS A CA 1
ATOM 650 C C . LYS A 1 82 ? -10.960 4.212 20.214 1.00 95.38 82 LYS A C 1
ATOM 652 O O . LYS A 1 82 ? -11.977 4.159 20.897 1.00 95.38 82 LYS A O 1
ATOM 657 N N . LYS A 1 83 ? -11.001 4.380 18.888 1.00 94.69 83 LYS A N 1
ATOM 658 C CA . LYS A 1 83 ? -12.249 4.468 18.120 1.00 94.69 83 LYS A CA 1
ATOM 659 C C . LYS A 1 83 ? -13.027 3.149 18.107 1.00 94.69 83 LYS A C 1
ATOM 661 O O . LYS A 1 83 ? -14.245 3.170 18.252 1.00 94.69 83 LYS A O 1
ATOM 666 N N . ASN A 1 84 ? -12.342 2.028 17.896 1.00 94.06 84 ASN A N 1
ATOM 667 C CA . ASN A 1 84 ? -12.984 0.719 17.749 1.00 94.06 84 ASN A CA 1
ATOM 668 C C . ASN A 1 84 ? -13.239 0.028 19.102 1.00 94.06 84 ASN A C 1
ATOM 670 O O . ASN A 1 84 ? -14.170 -0.764 19.215 1.00 94.06 84 ASN A O 1
ATOM 674 N N . PHE A 1 85 ? -12.447 0.356 20.126 1.00 94.38 85 PHE A N 1
ATOM 675 C CA . PHE A 1 85 ? -12.496 -0.218 21.473 1.00 94.38 85 PHE A CA 1
ATOM 676 C C . PHE A 1 85 ? -12.474 0.892 22.541 1.00 94.38 85 PHE A C 1
ATOM 678 O O . PHE A 1 85 ? -11.479 1.073 23.233 1.00 94.38 85 PHE A O 1
ATOM 685 N N . PRO A 1 86 ? -13.565 1.659 22.705 1.00 86.81 86 PRO A N 1
ATOM 686 C CA . PRO A 1 86 ? -13.602 2.808 23.618 1.00 86.81 86 PRO A CA 1
ATOM 687 C C . PRO A 1 86 ? -13.694 2.445 25.113 1.00 86.81 86 PRO A C 1
ATOM 689 O O . PRO A 1 86 ? -13.690 3.342 25.949 1.00 86.81 86 PRO A O 1
ATOM 692 N N . ARG A 1 87 ? -13.845 1.158 25.454 1.00 78.75 87 ARG A N 1
ATOM 693 C CA . ARG A 1 87 ? -14.097 0.655 26.822 1.00 78.75 87 ARG A CA 1
ATOM 694 C C . ARG A 1 87 ? -12.953 -0.195 27.391 1.00 78.75 87 ARG A C 1
ATOM 696 O O . ARG A 1 87 ? -13.159 -0.899 28.376 1.00 78.75 87 ARG A O 1
ATOM 703 N N . THR A 1 88 ? -11.793 -0.176 26.749 1.00 59.31 88 THR A N 1
ATOM 704 C CA . THR A 1 88 ? -10.571 -0.876 27.167 1.00 59.31 88 THR A CA 1
ATOM 705 C C . THR A 1 88 ? -9.487 0.161 27.391 1.00 59.31 88 THR A C 1
ATOM 707 O O . THR A 1 88 ? -8.737 0.003 28.373 1.00 59.31 88 THR A O 1
#

Secondary structure (DSSP, 8-state):
---S----GGGGGGG--TTS---------HHHHHHHHHHHSSTTS-HHHHHHHHHHHHHHHHH-TTTTTT---STTHHHHHHHH-TT-